Protein AF-A0A7C9U1X1-F1 (afdb_monomer)

Foldseek 3Di:
DDPDPVPDDDDPVNVVVVVDDDPPDDDDDADDDDDFDADPVPRHGADCDDPRHVVVVLVVCVVVVQADFDDDVNRGAKGDNDPRDIDGDDDCVVCVVPVDDPSRVVVCCCVPVQVVPPVSVCVVPPDDDDDDPDDD

Structure (mmCIF, N/CA/C/O backbone):
data_AF-A0A7C9U1X1-F1
#
_entry.id   AF-A0A7C9U1X1-F1
#
loop_
_atom_site.group_PDB
_atom_site.id
_atom_site.type_symbol
_atom_site.label_atom_id
_atom_site.label_alt_id
_atom_site.label_comp_id
_atom_site.label_asym_id
_atom_site.label_entity_id
_atom_site.label_seq_id
_atom_site.pdbx_PDB_ins_code
_atom_site.Cartn_x
_atom_site.Cartn_y
_atom_site.Cartn_z
_atom_site.occupancy
_atom_site.B_iso_or_equiv
_atom_site.auth_seq_id
_atom_site.auth_comp_id
_atom_site.auth_asym_id
_atom_site.auth_atom_id
_atom_site.pdbx_PDB_model_num
ATOM 1 N N . MET A 1 1 ? -29.905 -1.575 29.606 1.00 35.38 1 MET A N 1
ATOM 2 C CA . MET A 1 1 ? -30.354 -2.179 28.333 1.00 35.38 1 MET A CA 1
ATOM 3 C C . MET A 1 1 ? -30.622 -1.036 27.368 1.00 35.38 1 MET A C 1
ATOM 5 O O . MET A 1 1 ? -31.638 -0.373 27.508 1.00 35.38 1 MET A O 1
ATOM 9 N N . LEU A 1 2 ? -29.672 -0.718 26.488 1.00 40.09 2 LEU A N 1
ATOM 10 C CA . LEU A 1 2 ? -29.882 0.275 25.432 1.00 40.09 2 LEU A CA 1
ATOM 11 C C . LEU A 1 2 ? -30.538 -0.447 24.254 1.00 40.09 2 LEU A C 1
ATOM 13 O O . LEU A 1 2 ? -29.908 -1.279 23.607 1.00 40.09 2 LEU A O 1
ATOM 17 N N . SER A 1 3 ? -31.823 -0.173 24.039 1.00 44.28 3 SER A N 1
ATOM 18 C CA . SER A 1 3 ? -32.558 -0.589 22.846 1.00 44.28 3 SER A CA 1
ATOM 19 C C . SER A 1 3 ? -32.041 0.225 21.66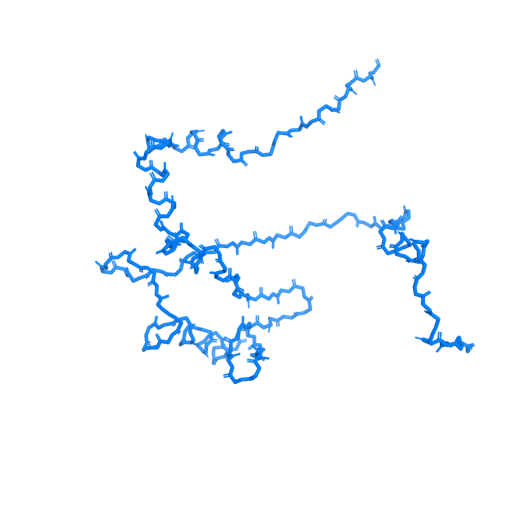3 1.00 44.28 3 SER A C 1
ATOM 21 O O . SER A 1 3 ? -32.349 1.408 21.550 1.00 44.28 3 SER A O 1
ATOM 23 N N . THR A 1 4 ? -31.227 -0.385 20.810 1.00 50.78 4 THR A N 1
ATOM 24 C CA . THR A 1 4 ? -30.775 0.209 19.548 1.00 50.78 4 THR A CA 1
ATOM 25 C C . THR A 1 4 ? -31.782 -0.149 18.462 1.00 50.78 4 THR A C 1
ATOM 27 O O . THR A 1 4 ? -31.682 -1.185 17.809 1.00 50.78 4 THR A O 1
ATOM 30 N N . ASP A 1 5 ? -32.790 0.704 18.289 1.00 53.75 5 ASP A N 1
ATOM 31 C CA . ASP A 1 5 ? -33.578 0.718 17.060 1.00 53.75 5 ASP A CA 1
ATOM 32 C C . ASP A 1 5 ? -32.699 1.305 15.943 1.00 53.75 5 ASP A C 1
ATOM 34 O O . ASP A 1 5 ? -32.545 2.516 15.811 1.00 53.75 5 ASP A O 1
ATOM 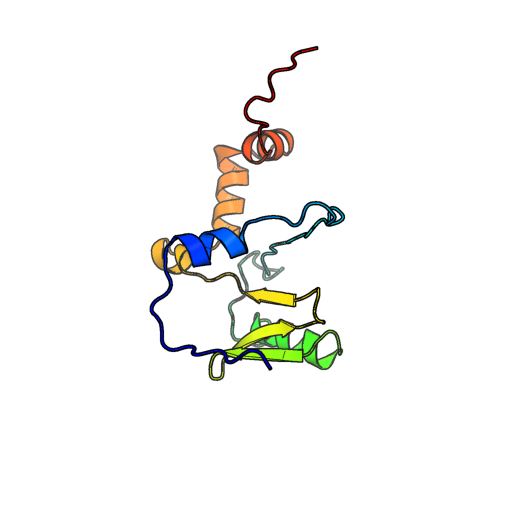38 N N . LEU A 1 6 ? -32.044 0.425 15.183 1.00 54.78 6 LEU A N 1
ATOM 39 C CA . LEU A 1 6 ? -31.149 0.754 14.065 1.00 54.78 6 LEU A CA 1
ATOM 40 C C . LEU A 1 6 ? -31.904 1.197 12.792 1.00 54.78 6 LEU A C 1
ATOM 42 O O . LEU A 1 6 ? -31.292 1.305 11.731 1.00 54.78 6 LEU A O 1
ATOM 46 N N . SER A 1 7 ? -33.222 1.425 12.865 1.00 61.06 7 SER A N 1
ATOM 47 C CA . SER A 1 7 ? -34.066 1.702 11.693 1.00 61.06 7 SER A CA 1
ATOM 48 C C . SER A 1 7 ? -34.334 3.187 11.414 1.00 61.06 7 SER A C 1
ATOM 50 O O . SER A 1 7 ? -34.867 3.521 10.353 1.00 61.06 7 SER A O 1
ATOM 52 N N . SER A 1 8 ? -33.950 4.106 12.307 1.00 73.25 8 SER A N 1
ATOM 53 C CA . SER A 1 8 ? -34.130 5.540 12.062 1.00 73.25 8 SER A CA 1
ATOM 54 C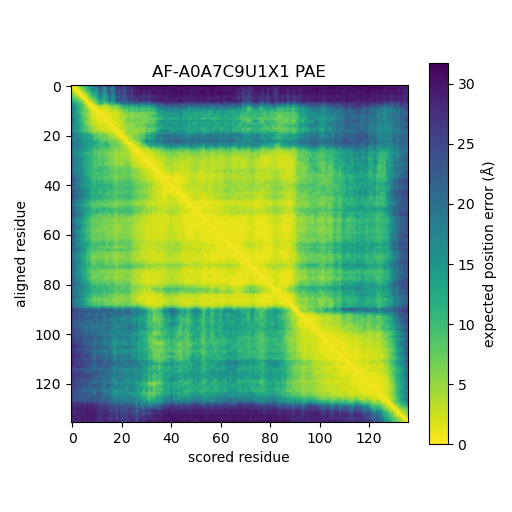 C . SER A 1 8 ? -33.049 6.090 11.130 1.00 73.25 8 SER A C 1
ATOM 56 O O . SER A 1 8 ? -31.857 5.910 11.375 1.00 73.25 8 SER A O 1
ATOM 58 N N . GLN A 1 9 ? -33.464 6.805 10.082 1.00 84.56 9 GLN A N 1
ATOM 59 C CA . GLN A 1 9 ? -32.561 7.500 9.165 1.00 84.56 9 GLN A CA 1
ATOM 60 C C . GLN A 1 9 ? -31.616 8.438 9.934 1.00 84.56 9 GLN A C 1
ATOM 62 O O . GLN A 1 9 ? -32.081 9.300 10.682 1.00 84.56 9 GLN A O 1
ATOM 67 N N . LEU A 1 10 ? -30.304 8.275 9.723 1.00 85.56 10 LEU A N 1
ATOM 68 C CA . LEU A 1 10 ? -29.271 9.122 10.324 1.00 85.56 10 LEU A CA 1
ATOM 69 C C . LEU A 1 10 ? -29.537 10.596 10.010 1.00 85.56 10 LEU A C 1
ATOM 71 O O . LEU A 1 10 ? -29.728 10.975 8.849 1.00 85.56 10 LEU A O 1
ATOM 75 N N . LYS A 1 11 ? -29.516 11.432 11.045 1.00 86.62 11 LYS A N 1
ATOM 76 C CA . LYS A 1 11 ? -29.577 12.885 10.917 1.00 86.62 11 LYS A CA 1
ATOM 77 C C . LYS A 1 11 ? -28.165 13.453 10.842 1.00 86.62 11 LYS A C 1
ATOM 79 O O . LYS A 1 11 ? -27.179 12.824 11.219 1.00 86.62 11 LYS A O 1
ATOM 84 N N . LYS A 1 12 ? -28.059 14.692 10.363 1.00 83.62 12 LYS A N 1
ATOM 85 C CA . LYS A 1 12 ? -26.784 15.419 10.285 1.00 83.62 12 LYS A CA 1
ATOM 86 C C . LYS A 1 12 ? -26.110 15.533 11.656 1.00 83.62 12 LYS A C 1
ATOM 88 O O . LYS A 1 12 ? -24.886 15.523 11.744 1.00 83.62 12 LYS A O 1
ATOM 93 N N . GLU A 1 13 ? -26.909 15.664 12.705 1.00 84.62 13 GLU A N 1
ATOM 94 C CA . GLU A 1 13 ? -26.466 15.772 14.091 1.00 84.62 13 GLU A CA 1
ATOM 95 C C . GLU A 1 13 ? -25.805 14.474 14.569 1.00 84.62 13 GLU A C 1
ATOM 97 O O . GLU A 1 13 ? -24.754 14.538 15.199 1.00 84.62 13 GLU A O 1
ATOM 102 N N . ASP A 1 14 ? -26.336 13.315 14.173 1.00 83.69 14 ASP A N 1
ATOM 103 C CA . ASP A 1 14 ? -25.772 12.006 14.525 1.00 83.69 14 ASP A CA 1
ATOM 104 C C . ASP A 1 14 ? -24.380 11.807 13.902 1.00 83.69 14 ASP A C 1
ATOM 106 O O . ASP A 1 14 ? -23.481 11.247 14.524 1.00 83.69 14 ASP A O 1
ATOM 110 N N . LEU A 1 15 ? -24.164 12.331 12.689 1.00 84.56 15 LEU A N 1
ATOM 111 C CA . LEU A 1 15 ? -22.859 12.284 12.021 1.00 84.56 15 LEU A CA 1
ATOM 112 C C . LEU A 1 15 ? -21.830 13.215 12.667 1.00 84.56 15 LEU A C 1
ATOM 114 O O . LEU A 1 15 ? -20.643 12.912 12.635 1.00 84.56 15 LEU A O 1
ATOM 118 N N . ARG A 1 16 ? -22.259 14.347 13.241 1.00 82.56 16 ARG A N 1
ATOM 119 C CA . ARG A 1 16 ? -21.344 15.286 13.911 1.00 82.56 16 ARG A CA 1
ATOM 120 C C . ARG A 1 16 ? -20.732 14.685 15.167 1.00 82.56 16 ARG A C 1
ATOM 122 O O . ARG A 1 16 ? -19.537 14.859 15.376 1.00 82.56 16 ARG A O 1
ATOM 129 N N . LEU A 1 17 ? -21.518 13.925 15.928 1.00 80.25 17 LEU A N 1
ATOM 130 C CA . LEU A 1 17 ? -21.055 13.269 17.152 1.00 80.25 17 LEU A CA 1
ATOM 131 C C . LEU A 1 17 ? -19.874 12.312 16.908 1.00 80.25 17 LEU A C 1
ATOM 133 O O . LEU A 1 17 ? -19.062 12.121 17.802 1.00 80.25 17 LEU A O 1
ATOM 137 N N . MET A 1 18 ? -19.726 11.762 15.696 1.00 78.12 18 MET A N 1
ATOM 138 C CA . MET A 1 18 ? -18.589 10.903 15.323 1.00 78.12 18 MET A CA 1
ATOM 139 C C . MET A 1 18 ? -17.250 11.652 15.238 1.00 78.12 18 MET A C 1
ATOM 141 O O . MET A 1 18 ? -16.196 11.022 15.275 1.00 78.12 18 MET A O 1
ATOM 145 N N . PHE A 1 19 ? -17.283 12.977 15.082 1.00 82.00 19 PHE A N 1
ATOM 146 C CA . PHE A 1 19 ? -16.094 13.825 14.963 1.00 82.00 19 PHE A CA 1
ATOM 147 C C . PHE A 1 19 ? -15.838 14.667 16.216 1.00 82.00 19 PHE A C 1
ATOM 149 O O . PHE A 1 19 ? -14.797 15.323 16.303 1.00 82.00 19 PHE A O 1
ATOM 156 N N . ASP A 1 20 ? -16.764 14.661 17.179 1.00 79.50 20 ASP A N 1
ATOM 157 C CA . ASP A 1 20 ? -16.572 15.344 18.451 1.00 79.50 20 ASP A CA 1
ATOM 158 C C . ASP A 1 20 ? -15.524 14.590 19.269 1.00 79.50 20 ASP A C 1
ATOM 160 O O . ASP A 1 20 ? -15.678 13.428 19.647 1.00 79.50 20 ASP A O 1
ATOM 164 N N . ARG A 1 21 ? -14.409 15.268 19.532 1.00 68.62 21 ARG A N 1
ATOM 165 C CA . ARG A 1 21 ? -13.324 14.720 20.336 1.00 68.62 21 ARG A CA 1
ATOM 166 C C . ARG A 1 21 ? -13.697 14.820 21.811 1.00 68.62 21 ARG A C 1
ATOM 168 O O . ARG A 1 21 ? -13.917 15.918 22.320 1.00 68.62 21 ARG A O 1
ATOM 175 N N . GLU A 1 22 ? -13.699 13.696 22.523 1.00 77.38 22 GLU A N 1
ATOM 176 C CA . GLU A 1 22 ? -13.838 13.724 23.979 1.00 77.38 22 GLU A CA 1
ATOM 177 C C . GLU A 1 22 ? -12.688 14.522 24.609 1.00 77.38 22 GLU A C 1
ATOM 179 O O . GLU A 1 22 ? -11.508 14.308 24.301 1.00 77.38 22 GLU A O 1
ATOM 184 N N . SER A 1 23 ? -13.030 15.425 25.528 1.00 72.81 23 SER A N 1
ATOM 185 C CA . SER A 1 23 ? -12.124 16.424 26.109 1.00 72.81 23 SER A CA 1
ATOM 186 C C . SER A 1 23 ? -10.948 15.850 26.917 1.00 72.81 23 SER A C 1
ATOM 188 O O . SER A 1 23 ? -10.047 16.600 27.274 1.00 72.81 23 SER A O 1
ATOM 190 N N . ASN A 1 24 ? -10.925 14.537 27.180 1.00 77.94 24 ASN A N 1
ATOM 191 C CA . ASN A 1 24 ? -9.879 13.843 27.946 1.00 77.94 24 ASN A CA 1
ATOM 192 C C . ASN A 1 24 ? -9.090 12.800 27.128 1.00 77.94 24 ASN A C 1
ATOM 194 O O . ASN A 1 24 ? -8.392 11.959 27.699 1.00 77.94 24 ASN A O 1
ATOM 198 N N . THR A 1 25 ? -9.173 12.839 25.797 1.00 78.56 25 THR A N 1
ATOM 199 C CA . THR A 1 25 ? -8.418 11.923 24.926 1.00 78.56 25 THR A CA 1
ATOM 200 C C . THR A 1 25 ? -6.963 12.362 24.769 1.00 78.56 25 THR A C 1
ATOM 202 O O . THR A 1 25 ? -6.672 13.489 24.353 1.00 78.56 25 THR A O 1
ATOM 205 N N . LYS A 1 26 ? -6.026 11.453 25.073 1.00 84.50 26 LYS A N 1
ATOM 206 C CA . LYS A 1 26 ? -4.598 11.664 24.798 1.00 84.50 26 LYS A CA 1
ATOM 207 C C . LYS A 1 26 ? -4.377 11.785 23.293 1.00 84.50 26 LYS A C 1
ATOM 209 O O . LYS A 1 26 ? -5.001 11.070 22.516 1.00 84.50 26 LYS A O 1
ATOM 214 N N . GLU A 1 27 ? -3.486 12.684 22.892 1.00 85.94 27 GLU A N 1
ATOM 215 C CA . GLU A 1 27 ? -3.071 12.778 21.493 1.00 85.94 27 GLU A CA 1
ATOM 216 C C . GLU A 1 27 ? -2.332 11.508 21.069 1.00 85.94 27 GLU A C 1
ATOM 218 O O . GLU A 1 27 ? -1.487 10.992 21.802 1.00 85.94 27 GLU A O 1
ATOM 223 N N . GLN A 1 28 ? -2.663 11.020 19.878 1.00 85.06 28 GLN A N 1
ATOM 224 C CA . GLN A 1 28 ? -2.016 9.887 19.230 1.00 85.06 28 GLN A CA 1
ATOM 225 C C . GLN A 1 28 ? -1.542 10.316 17.840 1.00 85.06 28 GLN A C 1
ATOM 227 O O . GLN A 1 28 ? -2.096 11.241 17.244 1.00 85.06 28 GLN A O 1
ATOM 232 N N . LEU A 1 29 ? -0.512 9.639 17.334 1.00 86.31 29 LEU A N 1
ATOM 233 C CA . LEU A 1 29 ? 0.026 9.849 15.995 1.00 86.31 29 LEU A CA 1
ATOM 234 C C . LEU A 1 29 ? -0.162 8.568 15.180 1.00 86.31 29 LEU A C 1
ATOM 236 O O . LEU A 1 29 ? 0.470 7.559 15.479 1.00 86.31 29 LEU A O 1
ATOM 240 N N . GLY A 1 30 ? -1.006 8.627 14.152 1.00 88.38 30 GLY A N 1
ATOM 241 C CA . GLY A 1 30 ? -1.064 7.604 13.107 1.00 88.38 30 GLY A CA 1
ATOM 242 C C . GLY A 1 30 ? -0.033 7.899 12.018 1.00 88.38 30 GLY A C 1
ATOM 243 O O . GLY A 1 30 ? 0.183 9.064 11.676 1.00 88.38 30 GLY A O 1
ATOM 244 N N . ILE A 1 31 ? 0.614 6.859 11.491 1.00 90.81 31 ILE A N 1
ATOM 245 C CA . ILE A 1 31 ? 1.580 6.968 10.392 1.00 90.81 31 ILE A CA 1
ATOM 246 C C . ILE A 1 31 ? 1.126 6.053 9.261 1.00 90.81 31 ILE A C 1
ATOM 248 O O . ILE A 1 31 ? 0.905 4.864 9.473 1.00 90.81 31 ILE A O 1
ATOM 252 N N . GLU A 1 32 ? 1.063 6.611 8.058 1.00 88.88 32 GLU A N 1
ATOM 253 C CA . GLU A 1 32 ? 0.808 5.875 6.824 1.00 88.88 32 GLU A CA 1
ATOM 254 C C . GLU A 1 32 ? 2.016 6.028 5.897 1.00 88.88 32 GLU A C 1
ATOM 256 O O . GLU A 1 32 ? 2.609 7.106 5.793 1.00 88.88 32 GLU A O 1
ATOM 261 N N . ILE A 1 33 ? 2.422 4.923 5.267 1.00 88.06 33 ILE A N 1
ATOM 262 C CA . ILE A 1 33 ? 3.549 4.879 4.335 1.00 88.06 33 ILE A CA 1
ATOM 263 C C . ILE A 1 33 ? 3.089 4.168 3.072 1.00 88.06 33 ILE A C 1
ATOM 265 O O . ILE A 1 33 ? 2.677 3.010 3.114 1.00 88.06 33 ILE A O 1
ATOM 269 N N . GLU A 1 34 ? 3.238 4.850 1.944 1.00 86.06 34 GLU A N 1
ATOM 270 C CA . GLU A 1 34 ? 2.994 4.289 0.622 1.00 86.06 34 GLU A CA 1
ATOM 271 C C . GLU A 1 34 ? 4.318 3.936 -0.051 1.00 86.06 34 GLU A C 1
ATOM 273 O O . GLU A 1 34 ? 5.291 4.696 -0.014 1.00 86.06 34 GLU A O 1
ATOM 278 N N . MET A 1 35 ? 4.369 2.758 -0.672 1.00 83.88 35 MET A N 1
ATOM 279 C CA . MET A 1 35 ? 5.566 2.261 -1.344 1.00 83.88 35 MET A CA 1
ATOM 280 C C . MET A 1 35 ? 5.212 1.657 -2.698 1.00 83.88 35 MET A C 1
ATOM 282 O O . MET A 1 35 ? 4.345 0.792 -2.805 1.00 83.88 35 MET A O 1
ATOM 286 N N . ALA A 1 36 ? 5.946 2.059 -3.735 1.00 82.75 36 ALA A N 1
ATOM 287 C CA . ALA A 1 36 ? 5.908 1.379 -5.022 1.00 82.75 36 ALA A CA 1
ATOM 288 C C . ALA A 1 36 ? 6.791 0.122 -4.988 1.00 82.75 36 ALA A C 1
ATOM 290 O O . ALA A 1 36 ? 7.958 0.180 -4.599 1.00 82.75 36 ALA A O 1
ATOM 291 N N . VAL A 1 37 ? 6.255 -1.006 -5.457 1.00 84.50 37 VAL A N 1
ATOM 292 C CA . VAL A 1 37 ? 7.028 -2.238 -5.670 1.00 84.50 37 VAL A CA 1
ATOM 293 C C . VAL A 1 37 ? 7.463 -2.291 -7.129 1.00 84.50 37 VAL A C 1
ATOM 295 O O . VAL A 1 37 ? 6.623 -2.319 -8.032 1.00 84.50 37 VAL A O 1
ATOM 298 N N . LEU A 1 38 ? 8.775 -2.291 -7.358 1.00 85.31 38 LEU A N 1
ATOM 299 C CA . LEU A 1 38 ? 9.375 -2.249 -8.690 1.00 85.31 38 LEU A CA 1
ATOM 300 C C . LEU A 1 38 ? 10.159 -3.530 -8.986 1.00 85.31 38 LEU A C 1
ATOM 302 O O . LEU A 1 38 ? 10.778 -4.120 -8.097 1.00 85.31 38 LEU A O 1
ATOM 306 N N . ASP A 1 39 ? 10.183 -3.918 -10.254 1.00 83.25 39 ASP A N 1
ATOM 307 C CA . ASP A 1 39 ? 11.145 -4.867 -10.781 1.00 83.25 39 ASP A CA 1
ATOM 308 C C . ASP A 1 39 ? 12.535 -4.197 -10.787 1.00 83.25 39 ASP A C 1
ATOM 310 O O . ASP A 1 39 ? 12.706 -3.138 -11.397 1.00 83.25 39 ASP A O 1
ATOM 314 N N . PRO A 1 40 ? 13.540 -4.770 -10.103 1.00 83.12 40 PRO A N 1
ATOM 315 C CA . PRO A 1 40 ? 14.838 -4.121 -9.934 1.00 83.12 40 PRO A CA 1
ATOM 316 C C . PRO A 1 40 ? 15.690 -4.103 -11.208 1.00 83.12 40 PRO A C 1
ATOM 318 O O . PRO A 1 40 ? 16.627 -3.315 -11.289 1.00 83.12 40 PRO A O 1
ATOM 321 N N . GLU A 1 41 ? 15.402 -4.962 -12.188 1.00 86.50 41 GLU A N 1
ATOM 322 C CA . GLU A 1 41 ? 16.154 -5.022 -13.446 1.00 86.50 41 GLU A CA 1
ATOM 323 C C . GLU A 1 41 ? 15.644 -3.971 -14.436 1.00 86.50 41 GLU A C 1
ATOM 325 O O . GLU A 1 41 ? 16.423 -3.358 -15.163 1.00 86.50 41 GLU A O 1
ATOM 330 N N . THR A 1 42 ? 14.331 -3.745 -14.454 1.00 83.69 42 THR A N 1
ATOM 331 C CA . THR A 1 42 ? 13.667 -2.869 -15.430 1.00 83.69 42 THR A CA 1
ATOM 332 C C . THR A 1 42 ? 13.229 -1.523 -14.858 1.00 83.69 42 THR A C 1
ATOM 334 O O . THR A 1 42 ? 12.933 -0.605 -15.624 1.00 83.69 42 THR A O 1
ATOM 337 N N . GLY A 1 43 ? 13.143 -1.399 -13.532 1.00 81.56 43 GLY A N 1
ATOM 338 C CA . GLY A 1 43 ? 12.600 -0.232 -12.836 1.00 81.56 43 GLY A CA 1
ATOM 339 C C . GLY A 1 43 ? 11.085 -0.054 -12.987 1.00 81.56 43 GLY A C 1
ATOM 340 O O . GLY A 1 43 ? 10.550 0.968 -12.562 1.00 81.56 43 GLY A O 1
ATOM 341 N N . LYS A 1 44 ? 10.382 -1.013 -13.603 1.00 81.31 44 LYS A N 1
ATOM 342 C CA . LYS A 1 44 ? 8.932 -0.943 -13.832 1.00 81.31 44 LYS A CA 1
ATOM 343 C C . LYS A 1 44 ? 8.158 -1.437 -12.620 1.00 81.31 44 LYS A C 1
ATOM 345 O O . LYS A 1 44 ? 8.642 -2.281 -11.877 1.00 81.31 44 LYS A O 1
ATOM 350 N N . SER A 1 45 ? 6.934 -0.952 -12.437 1.00 82.56 45 SER A N 1
ATOM 351 C CA . SER A 1 45 ? 6.049 -1.441 -11.375 1.00 82.56 45 SER A CA 1
ATOM 352 C C . SER A 1 45 ? 5.719 -2.924 -11.550 1.00 82.56 45 SER A C 1
ATOM 354 O O . SER A 1 45 ? 5.432 -3.372 -12.663 1.00 82.56 45 SER A O 1
ATOM 356 N N . ASN A 1 46 ? 5.711 -3.673 -10.447 1.00 86.06 46 ASN A N 1
ATOM 357 C CA . ASN A 1 46 ? 5.278 -5.064 -10.477 1.00 86.06 46 ASN A CA 1
ATOM 358 C C . ASN A 1 46 ? 3.755 -5.147 -10.664 1.00 86.06 46 ASN A C 1
ATOM 360 O O . ASN A 1 46 ? 3.013 -4.452 -9.965 1.00 86.06 46 ASN A O 1
ATOM 364 N N . PRO A 1 47 ? 3.266 -6.010 -11.572 1.00 87.19 47 PRO A N 1
ATOM 365 C CA . PRO A 1 47 ? 1.841 -6.285 -11.687 1.00 87.19 47 PRO A CA 1
ATOM 366 C C . PRO A 1 47 ? 1.318 -6.998 -10.434 1.00 87.19 47 PRO A C 1
ATOM 368 O O . PRO A 1 47 ? 2.083 -7.539 -9.632 1.00 87.19 47 PRO A O 1
ATOM 371 N N . TYR A 1 48 ? -0.008 -7.039 -10.282 1.00 89.88 48 TYR A N 1
ATOM 372 C CA . TYR A 1 48 ? -0.618 -7.777 -9.177 1.00 89.88 48 TYR A CA 1
ATOM 373 C C . TYR A 1 48 ? -0.306 -9.281 -9.250 1.00 89.88 48 TYR A C 1
ATOM 375 O O . TYR A 1 48 ? 0.142 -9.869 -8.268 1.00 89.88 48 TYR A O 1
ATOM 383 N N . GLU A 1 49 ? -0.492 -9.886 -10.423 1.00 91.69 49 GLU A N 1
ATOM 384 C CA . GLU A 1 49 ? -0.255 -11.314 -10.655 1.00 91.69 49 GLU A CA 1
ATOM 385 C C . GLU A 1 49 ? 1.198 -11.636 -11.040 1.00 91.69 49 GLU A C 1
ATOM 387 O O . GLU A 1 49 ? 1.974 -10.772 -11.445 1.00 91.69 49 GLU A O 1
ATOM 392 N N . GLY A 1 50 ? 1.543 -12.925 -10.985 1.00 90.62 50 GLY A N 1
ATOM 393 C CA . GLY A 1 50 ? 2.817 -13.467 -11.463 1.00 90.62 50 GLY A CA 1
ATOM 394 C C . GLY A 1 50 ? 3.794 -13.834 -10.345 1.00 90.62 50 GLY A C 1
ATOM 395 O O . GLY A 1 50 ? 3.622 -13.469 -9.186 1.00 90.62 50 GLY A O 1
ATOM 396 N N . LYS A 1 51 ? 4.862 -14.563 -10.701 1.00 90.94 51 LYS A N 1
ATOM 397 C CA . LYS A 1 51 ? 5.816 -15.155 -9.738 1.00 90.94 51 LYS A CA 1
ATOM 398 C C . LYS A 1 51 ? 6.469 -14.131 -8.796 1.00 90.94 51 LYS A C 1
ATOM 400 O O . LYS A 1 51 ? 6.855 -14.485 -7.689 1.00 90.94 51 LYS A O 1
ATOM 405 N N . ARG A 1 52 ? 6.623 -12.885 -9.253 1.00 88.56 52 ARG A N 1
ATOM 406 C CA . ARG A 1 52 ? 7.180 -11.754 -8.487 1.00 88.56 52 ARG A CA 1
ATOM 407 C C . ARG A 1 52 ? 6.160 -10.617 -8.307 1.00 88.56 52 ARG A C 1
ATOM 409 O O . ARG A 1 52 ? 6.554 -9.499 -7.996 1.00 88.56 52 ARG A O 1
ATOM 416 N N . GLY A 1 53 ? 4.876 -10.883 -8.559 1.00 91.19 53 GLY A N 1
ATOM 417 C CA . GLY A 1 53 ? 3.808 -9.889 -8.476 1.00 91.19 53 GLY A CA 1
ATOM 418 C C . GLY A 1 53 ? 3.433 -9.524 -7.039 1.00 91.19 53 GLY A C 1
ATOM 419 O O . GLY A 1 53 ? 3.905 -10.136 -6.078 1.00 91.19 53 GLY A O 1
ATOM 420 N N . ILE A 1 54 ? 2.550 -8.536 -6.892 1.00 93.50 54 ILE A N 1
ATOM 421 C CA . ILE A 1 54 ? 2.073 -8.066 -5.581 1.00 93.50 54 ILE A CA 1
ATOM 422 C C . ILE A 1 54 ? 1.380 -9.182 -4.794 1.00 93.50 54 ILE A C 1
ATOM 424 O O . ILE A 1 54 ? 1.628 -9.313 -3.600 1.00 93.50 54 ILE A O 1
ATOM 428 N N . ARG A 1 55 ? 0.575 -10.036 -5.441 1.00 95.12 55 ARG A N 1
ATOM 429 C CA . ARG A 1 55 ? -0.054 -11.190 -4.779 1.00 95.12 55 ARG A 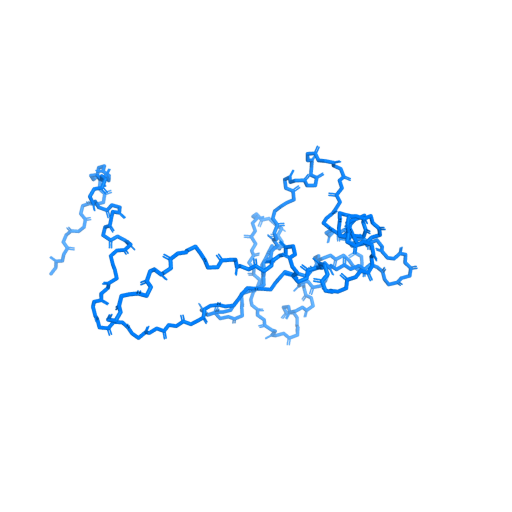CA 1
ATOM 430 C C . ARG A 1 55 ? 0.989 -12.095 -4.126 1.00 95.12 55 ARG A C 1
ATOM 432 O O . ARG A 1 55 ? 0.844 -12.421 -2.955 1.00 95.12 55 ARG A O 1
ATOM 439 N N . ALA A 1 56 ? 2.052 -12.444 -4.853 1.00 95.50 56 ALA A N 1
ATOM 440 C CA . ALA A 1 56 ? 3.116 -13.305 -4.338 1.00 95.50 56 ALA A CA 1
ATOM 441 C C . ALA A 1 56 ? 3.847 -12.671 -3.140 1.00 95.50 56 ALA A C 1
ATOM 443 O O . ALA A 1 56 ? 4.228 -13.377 -2.208 1.00 95.50 56 ALA A O 1
ATOM 444 N N . LEU A 1 57 ? 4.014 -11.342 -3.143 1.00 95.00 57 LEU A N 1
ATOM 445 C CA . LEU A 1 57 ? 4.549 -10.606 -1.996 1.00 95.00 57 LEU A CA 1
ATOM 446 C C . LEU A 1 57 ? 3.607 -10.695 -0.786 1.00 95.00 57 LEU A C 1
ATOM 448 O O . LEU A 1 57 ? 4.055 -11.069 0.292 1.00 95.00 57 LEU A O 1
ATOM 452 N N . LEU A 1 58 ? 2.315 -10.397 -0.952 1.00 96.75 58 LEU A N 1
ATOM 453 C CA . LEU A 1 58 ? 1.340 -10.465 0.146 1.00 96.75 58 LEU A CA 1
ATOM 454 C C . LEU A 1 58 ? 1.220 -11.889 0.713 1.00 96.75 58 LEU A C 1
ATOM 456 O O . LEU A 1 58 ? 1.171 -12.069 1.927 1.00 96.75 58 LEU A O 1
ATOM 460 N N . GLU A 1 59 ? 1.231 -12.907 -0.149 1.00 97.69 59 GLU A N 1
ATOM 461 C CA . GLU A 1 59 ? 1.243 -14.316 0.259 1.00 97.69 59 GLU A CA 1
ATOM 462 C C . GLU A 1 59 ? 2.499 -14.681 1.060 1.00 97.69 59 GLU A C 1
ATOM 464 O O . GLU A 1 59 ? 2.405 -15.445 2.019 1.00 97.69 59 GLU A O 1
ATOM 469 N N . GLU A 1 60 ? 3.667 -14.130 0.713 1.00 97.50 60 GLU A N 1
ATOM 470 C CA . GLU A 1 60 ? 4.895 -14.327 1.492 1.00 97.50 60 GLU A CA 1
ATOM 471 C C . GLU A 1 60 ? 4.820 -13.660 2.869 1.00 97.50 60 GLU A C 1
ATOM 473 O O . GLU A 1 60 ? 5.233 -14.260 3.860 1.00 97.50 60 GLU A O 1
ATOM 478 N N . LEU A 1 61 ? 4.251 -12.456 2.971 1.00 97.00 61 LEU A N 1
ATOM 479 C CA . LEU A 1 61 ? 4.035 -11.806 4.269 1.00 97.00 61 LEU A CA 1
ATOM 480 C C . LEU A 1 61 ? 3.137 -12.668 5.172 1.00 97.00 61 LEU A C 1
ATOM 482 O O . LEU A 1 61 ? 3.428 -12.875 6.347 1.00 97.00 61 LEU A O 1
ATOM 486 N N . VAL A 1 62 ? 2.080 -13.248 4.608 1.00 98.12 62 VAL A N 1
ATOM 487 C CA . VAL A 1 62 ? 1.199 -14.163 5.346 1.00 98.12 62 VAL A CA 1
ATOM 488 C C . VAL A 1 62 ? 1.938 -15.446 5.731 1.00 98.12 62 VAL A C 1
ATOM 490 O O . VAL A 1 62 ? 1.890 -15.866 6.885 1.00 98.12 62 VAL A O 1
ATOM 493 N N . ARG A 1 63 ? 2.669 -16.059 4.792 1.00 98.19 63 ARG A N 1
ATOM 494 C CA . ARG A 1 63 ? 3.434 -17.296 5.020 1.00 98.19 63 ARG A CA 1
ATOM 495 C C . ARG A 1 63 ? 4.526 -17.129 6.076 1.00 98.19 63 ARG A C 1
ATOM 497 O O . 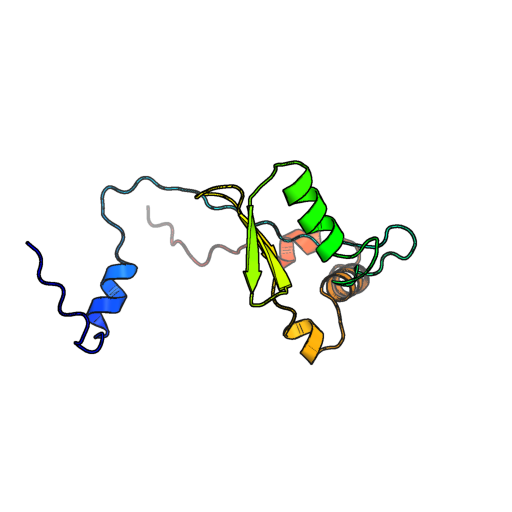ARG A 1 63 ? 4.764 -18.058 6.843 1.00 98.19 63 ARG A O 1
ATOM 504 N N . SER A 1 64 ? 5.169 -15.966 6.125 1.00 98.12 64 SER A N 1
ATOM 505 C CA . SER A 1 64 ? 6.186 -15.628 7.128 1.00 98.12 64 SER A CA 1
ATOM 506 C C . SER A 1 64 ? 5.601 -15.281 8.503 1.00 98.12 64 SER A C 1
ATOM 508 O O . SER A 1 64 ? 6.357 -15.113 9.457 1.00 98.12 64 SER A O 1
ATOM 510 N N . GLY A 1 65 ? 4.270 -15.221 8.634 1.00 97.12 65 GLY A N 1
ATOM 511 C CA . GLY A 1 65 ? 3.586 -14.951 9.897 1.00 97.12 65 GLY A CA 1
ATOM 512 C C . GLY A 1 65 ? 3.476 -13.468 10.251 1.00 97.12 65 GLY A C 1
ATOM 513 O O . GLY A 1 65 ? 3.175 -13.159 11.400 1.00 97.12 65 GLY A O 1
ATOM 514 N N . ILE A 1 66 ? 3.697 -12.554 9.297 1.00 97.38 66 ILE A N 1
ATOM 515 C CA . ILE A 1 66 ? 3.591 -11.102 9.531 1.00 97.38 66 ILE A CA 1
ATOM 516 C C . ILE A 1 66 ? 2.146 -10.684 9.814 1.00 97.38 66 ILE A C 1
ATOM 518 O O . ILE A 1 66 ? 1.916 -9.754 10.577 1.00 97.38 66 ILE A O 1
ATOM 522 N N . GLY A 1 67 ? 1.165 -11.361 9.220 1.00 96.75 67 GLY A N 1
ATOM 523 C CA . GLY A 1 67 ? -0.232 -11.029 9.448 1.00 96.75 67 GLY A CA 1
ATOM 524 C C . GLY A 1 67 ? -1.200 -12.000 8.792 1.00 96.75 67 GLY A C 1
ATOM 525 O O . GLY A 1 67 ? -0.817 -13.008 8.195 1.00 96.75 67 GLY A O 1
ATOM 526 N N . LYS A 1 68 ? -2.485 -11.685 8.920 1.00 98.19 68 LYS A N 1
ATOM 527 C CA . LYS A 1 68 ? -3.596 -12.469 8.390 1.00 98.19 68 LYS A CA 1
ATOM 528 C C . LYS A 1 68 ? -4.063 -11.895 7.052 1.00 98.19 68 LYS A C 1
ATOM 530 O O . LYS A 1 68 ? -4.141 -10.676 6.901 1.00 98.19 68 LYS A O 1
ATOM 535 N N . PRO A 1 69 ? -4.401 -12.751 6.079 1.00 98.06 69 PRO A N 1
ATOM 536 C CA . PRO A 1 69 ? -4.848 -12.290 4.779 1.00 98.06 69 PRO A CA 1
ATOM 537 C C . PRO A 1 69 ? -6.269 -11.726 4.850 1.00 98.06 69 PRO A C 1
ATOM 539 O O . PRO A 1 69 ? -7.149 -12.314 5.480 1.00 98.06 69 PRO A O 1
ATOM 542 N N . ILE A 1 70 ? -6.505 -10.633 4.129 1.00 97.44 70 ILE A N 1
ATOM 543 C CA . ILE A 1 70 ? -7.829 -10.053 3.914 1.00 97.44 70 ILE A CA 1
ATOM 544 C C . ILE A 1 70 ? -8.141 -10.071 2.417 1.00 97.44 70 ILE A C 1
ATOM 546 O O . ILE A 1 70 ? -7.404 -9.529 1.584 1.00 97.44 70 ILE A O 1
ATOM 550 N N . TYR A 1 71 ? -9.264 -10.702 2.078 1.00 95.44 71 TYR A N 1
ATOM 551 C CA . TYR A 1 71 ? -9.698 -10.897 0.700 1.00 95.44 71 TYR A CA 1
ATOM 552 C C . TYR A 1 71 ? -10.900 -10.018 0.356 1.00 95.44 71 TYR A C 1
ATOM 554 O O . TYR A 1 71 ? -11.833 -9.864 1.145 1.00 95.44 71 TYR A O 1
ATOM 562 N N . LYS A 1 72 ? -10.918 -9.495 -0.873 1.00 90.88 72 LYS A N 1
ATOM 563 C CA . LYS A 1 72 ? -12.125 -8.969 -1.522 1.00 90.88 72 LYS A CA 1
ATOM 564 C C . LYS A 1 72 ? -12.504 -9.930 -2.641 1.00 90.88 72 LYS A C 1
ATOM 566 O O . LYS A 1 72 ? -11.817 -9.992 -3.660 1.00 90.88 72 LYS A O 1
ATOM 571 N N . LYS A 1 73 ? -13.599 -10.673 -2.446 1.00 91.56 73 LYS A N 1
ATOM 572 C CA . LYS A 1 73 ? -13.907 -11.882 -3.233 1.00 91.56 73 LYS A CA 1
ATOM 573 C C . LYS A 1 73 ? -12.730 -12.861 -3.113 1.00 91.56 73 LYS A C 1
ATOM 575 O O . LYS A 1 73 ? -12.384 -13.218 -1.995 1.00 91.56 73 LYS A O 1
ATOM 580 N N . ASP A 1 74 ? -12.067 -13.183 -4.219 1.00 92.50 74 ASP A N 1
ATOM 581 C CA . ASP A 1 74 ? -10.943 -14.128 -4.262 1.00 92.50 74 ASP A CA 1
ATOM 582 C C . ASP A 1 74 ? -9.573 -13.432 -4.381 1.00 92.50 74 ASP A C 1
ATOM 584 O O . ASP A 1 74 ? -8.540 -14.070 -4.597 1.00 92.50 74 ASP A O 1
ATOM 588 N N . ILE A 1 75 ? -9.544 -12.100 -4.270 1.00 92.56 75 ILE A N 1
ATOM 589 C CA . ILE A 1 75 ? -8.339 -11.284 -4.449 1.00 92.56 75 ILE A CA 1
ATOM 590 C C . ILE A 1 75 ? -7.791 -10.905 -3.072 1.00 92.56 75 ILE A C 1
ATOM 592 O O . ILE A 1 75 ? -8.498 -10.282 -2.280 1.00 92.56 75 ILE A O 1
ATOM 596 N N . LEU A 1 76 ? -6.536 -11.271 -2.795 1.00 95.88 76 LEU A N 1
ATOM 597 C CA . LEU A 1 76 ? -5.813 -10.868 -1.586 1.00 95.88 76 LEU A CA 1
ATOM 598 C C . LEU A 1 76 ? -5.424 -9.394 -1.715 1.00 95.88 76 LEU A C 1
ATOM 600 O O . LEU A 1 76 ? -4.619 -9.051 -2.581 1.00 95.88 76 LEU A O 1
ATOM 604 N N . VAL A 1 77 ? -6.013 -8.527 -0.898 1.00 93.81 77 VAL A N 1
ATOM 605 C CA . VAL A 1 77 ? -5.858 -7.064 -1.024 1.00 93.81 77 VAL A CA 1
ATOM 606 C C . VAL A 1 77 ? -5.236 -6.409 0.200 1.00 93.81 77 VAL A C 1
ATOM 608 O O . VAL A 1 77 ? -4.898 -5.230 0.154 1.00 93.81 77 VAL A O 1
ATOM 611 N N . GLU A 1 78 ? -5.116 -7.149 1.295 1.00 95.62 78 GLU A N 1
ATOM 612 C CA . GLU A 1 78 ? -4.575 -6.629 2.539 1.00 95.62 78 GLU A CA 1
ATOM 613 C C . GLU A 1 78 ? -3.962 -7.757 3.376 1.00 95.62 78 GLU A C 1
ATOM 615 O O . GLU A 1 78 ? -4.384 -8.914 3.306 1.00 95.62 78 GLU A O 1
ATOM 620 N N . VAL A 1 79 ? -2.954 -7.395 4.166 1.00 97.75 79 VAL A N 1
ATOM 621 C CA . VAL A 1 79 ? -2.416 -8.204 5.258 1.00 97.75 79 VAL A CA 1
ATOM 622 C C . VAL A 1 79 ? -2.650 -7.426 6.546 1.00 97.75 79 VAL A C 1
ATOM 624 O O . VAL A 1 79 ? -2.039 -6.380 6.766 1.00 97.75 79 VAL A O 1
ATOM 627 N N . ASN A 1 80 ? -3.559 -7.920 7.380 1.00 97.31 80 ASN A N 1
ATOM 628 C CA . ASN A 1 80 ? -3.832 -7.353 8.694 1.00 97.31 80 ASN A CA 1
ATOM 629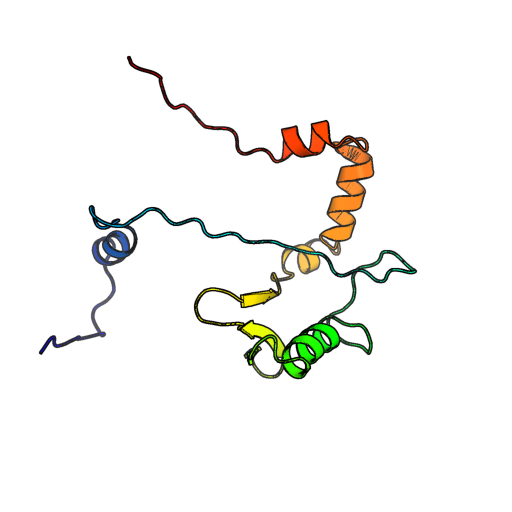 C C . ASN A 1 80 ? -2.794 -7.893 9.687 1.00 97.31 80 ASN A C 1
ATOM 631 O O . ASN A 1 80 ? -2.709 -9.107 9.878 1.00 97.31 80 ASN A O 1
ATOM 635 N N . ILE A 1 81 ? -1.976 -7.015 10.266 1.00 96.44 81 ILE A N 1
ATOM 636 C CA . ILE A 1 81 ? -0.942 -7.402 11.236 1.00 96.44 81 ILE A CA 1
ATOM 637 C C . ILE A 1 81 ? -1.610 -7.559 12.607 1.00 96.44 81 ILE A C 1
ATOM 639 O O . ILE A 1 81 ? -1.525 -8.626 13.217 1.00 96.44 81 ILE A O 1
ATOM 643 N N . ASP A 1 82 ? -2.342 -6.527 13.029 1.00 92.81 82 ASP A N 1
ATOM 644 C CA . ASP A 1 82 ? -3.164 -6.483 14.239 1.00 92.81 82 ASP A CA 1
ATOM 645 C C . ASP A 1 82 ? -4.226 -5.359 14.144 1.00 92.81 82 ASP A C 1
ATOM 647 O O . ASP A 1 82 ? -4.588 -4.916 13.048 1.00 92.81 82 ASP A O 1
ATOM 651 N N . ASP A 1 83 ? -4.762 -4.926 15.289 1.00 86.69 83 ASP A N 1
ATOM 652 C CA . ASP A 1 83 ? -5.777 -3.871 15.375 1.00 86.69 83 ASP A CA 1
ATOM 653 C C . ASP A 1 83 ? -5.225 -2.465 15.057 1.00 86.69 83 ASP A C 1
ATOM 655 O O . ASP A 1 83 ? -6.002 -1.562 14.747 1.00 86.69 83 ASP A O 1
ATOM 659 N N . GLU A 1 84 ? -3.904 -2.263 15.108 1.00 89.94 84 GLU A N 1
ATOM 660 C CA . GLU A 1 84 ? -3.254 -0.960 14.914 1.00 89.94 84 GLU A CA 1
ATOM 661 C C . GLU A 1 84 ? -2.507 -0.860 13.576 1.00 89.94 84 GLU A C 1
ATOM 663 O O . GLU A 1 84 ? -2.289 0.246 13.074 1.00 89.94 84 GLU A O 1
ATOM 668 N N . ALA A 1 85 ? -2.138 -1.992 12.966 1.00 94.12 85 ALA A N 1
ATOM 669 C CA . ALA A 1 85 ? -1.342 -2.030 11.746 1.00 94.12 85 ALA A CA 1
ATOM 670 C C . ALA A 1 85 ? -1.912 -2.961 10.665 1.00 94.12 85 ALA A C 1
ATOM 672 O O . ALA A 1 85 ? -2.305 -4.109 10.890 1.00 94.12 85 ALA A O 1
ATOM 673 N N . LYS A 1 86 ? -1.875 -2.474 9.424 1.00 95.88 86 LYS A N 1
ATOM 674 C CA . LYS A 1 86 ? -2.261 -3.229 8.230 1.00 95.88 86 LYS A CA 1
ATOM 675 C C . LYS A 1 86 ? -1.453 -2.790 7.018 1.00 95.88 86 LYS A C 1
ATOM 677 O O . LYS A 1 86 ? -1.034 -1.640 6.915 1.00 95.88 86 LYS A O 1
ATOM 682 N N . ILE A 1 87 ? -1.280 -3.710 6.080 1.00 95.06 87 ILE A N 1
ATOM 683 C CA . ILE A 1 87 ? -0.692 -3.462 4.765 1.00 95.06 87 ILE A CA 1
ATOM 684 C C . ILE A 1 87 ? -1.823 -3.558 3.755 1.00 95.06 87 ILE A C 1
ATOM 686 O O . ILE A 1 87 ? -2.459 -4.604 3.656 1.00 95.06 87 ILE A O 1
ATOM 690 N N . THR A 1 88 ? -2.075 -2.489 3.007 1.00 93.19 88 THR A N 1
ATOM 691 C CA . THR A 1 88 ? -3.193 -2.419 2.058 1.00 93.19 88 THR A CA 1
ATOM 692 C C . THR A 1 88 ? -2.712 -2.044 0.665 1.00 93.19 88 THR A C 1
ATOM 694 O O . THR A 1 88 ? -1.594 -1.561 0.487 1.00 93.19 88 THR A O 1
ATOM 697 N N . LEU A 1 89 ? -3.550 -2.312 -0.334 1.00 90.12 89 LEU A N 1
ATOM 698 C CA . LEU A 1 89 ? -3.341 -1.829 -1.692 1.00 90.12 89 LEU A CA 1
ATOM 699 C C . LEU A 1 89 ? -4.120 -0.535 -1.908 1.00 90.12 89 LEU A C 1
ATOM 701 O O . LEU A 1 89 ? -5.349 -0.531 -1.793 1.00 90.12 89 LEU A O 1
ATOM 705 N N . GLU A 1 90 ? -3.408 0.520 -2.297 1.00 82.44 90 GLU A N 1
ATOM 706 C CA . GLU A 1 90 ? -4.035 1.739 -2.801 1.00 82.44 90 GLU A CA 1
ATOM 707 C C . GLU A 1 90 ? -4.726 1.462 -4.145 1.00 82.44 90 GLU A C 1
ATOM 709 O O . GLU A 1 90 ? -4.223 0.688 -4.977 1.00 82.44 90 GLU A O 1
ATOM 714 N N . PRO A 1 91 ? -5.921 2.027 -4.372 1.00 66.62 91 PRO A N 1
ATOM 715 C CA . PRO A 1 91 ? -6.725 1.665 -5.507 1.00 66.62 91 PRO A CA 1
ATOM 716 C C . PRO A 1 91 ? -6.240 2.399 -6.769 1.00 66.62 91 PRO A C 1
ATOM 718 O O . PRO A 1 91 ? -5.852 3.563 -6.778 1.00 66.62 91 PRO A O 1
ATOM 721 N N . LEU A 1 92 ? -6.235 1.664 -7.880 1.00 67.38 92 LEU A N 1
ATOM 722 C CA . LEU A 1 92 ? -5.544 2.055 -9.110 1.00 67.38 92 LEU A CA 1
ATOM 723 C C . LEU A 1 92 ? -6.384 2.980 -10.015 1.00 67.38 92 LEU A C 1
ATOM 725 O O . LEU A 1 92 ? -6.139 3.005 -11.218 1.00 67.38 92 LEU A O 1
ATOM 729 N N . GLN A 1 93 ? -7.405 3.695 -9.518 1.00 64.50 93 GLN A N 1
ATOM 730 C CA . GLN A 1 93 ? -8.322 4.454 -10.393 1.00 64.50 93 GLN A CA 1
ATOM 731 C C . GLN A 1 93 ? -7.591 5.506 -11.225 1.00 64.50 93 GLN A C 1
ATOM 733 O O . GLN A 1 93 ? -7.889 5.662 -12.406 1.00 64.50 93 GLN A O 1
ATOM 738 N N . GLU A 1 94 ? -6.615 6.196 -10.639 1.00 67.25 94 GLU A N 1
ATOM 739 C CA . GLU A 1 94 ? -5.803 7.172 -11.365 1.00 67.25 94 GLU A CA 1
ATOM 740 C C . GLU A 1 94 ? -4.937 6.501 -12.440 1.00 67.25 94 GLU A C 1
ATOM 742 O O . GLU A 1 94 ? -4.826 7.015 -13.551 1.00 67.25 94 GLU A O 1
ATOM 747 N N . ILE A 1 95 ? -4.416 5.302 -12.168 1.00 72.56 95 ILE A N 1
ATOM 748 C CA . ILE A 1 95 ? -3.679 4.505 -13.160 1.00 72.56 95 ILE A CA 1
ATOM 749 C C . ILE A 1 95 ? -4.613 4.063 -14.290 1.00 72.56 95 ILE A C 1
ATOM 751 O O . ILE A 1 95 ? -4.246 4.145 -15.457 1.00 72.56 95 ILE A O 1
ATOM 755 N N . LEU A 1 96 ? -5.840 3.639 -13.974 1.00 71.00 96 LEU A N 1
ATOM 756 C CA . LEU A 1 96 ? -6.843 3.290 -14.983 1.00 71.00 96 LEU A CA 1
ATOM 757 C C . LEU A 1 96 ? -7.223 4.496 -15.850 1.00 71.00 96 LEU A C 1
ATOM 759 O O . LEU A 1 96 ? -7.443 4.337 -17.048 1.00 71.00 96 LEU A O 1
ATOM 763 N N . ALA A 1 97 ? -7.296 5.689 -15.259 1.00 76.69 97 ALA A N 1
ATOM 764 C CA . ALA A 1 97 ? -7.656 6.913 -15.964 1.00 76.69 97 ALA A CA 1
ATOM 765 C C . ALA A 1 97 ? -6.514 7.462 -16.832 1.00 76.69 97 ALA A C 1
ATOM 767 O O . ALA A 1 97 ? -6.759 7.974 -17.922 1.00 76.69 97 ALA A O 1
ATOM 768 N N . THR A 1 98 ? -5.274 7.383 -16.350 1.00 79.31 98 THR A N 1
ATOM 769 C CA . THR A 1 98 ? -4.116 8.040 -16.980 1.00 79.31 98 THR A CA 1
ATOM 770 C C . THR A 1 98 ? -3.226 7.087 -17.772 1.00 79.31 98 THR A C 1
ATOM 772 O O . THR A 1 98 ? -2.423 7.534 -18.588 1.00 79.31 98 THR A O 1
ATOM 775 N N . GLY A 1 99 ? -3.341 5.780 -17.527 1.00 79.75 99 GLY A N 1
ATOM 776 C CA . GLY A 1 99 ? -2.413 4.768 -18.024 1.00 79.75 99 GLY A CA 1
ATOM 777 C C . GLY A 1 99 ? -1.020 4.838 -17.393 1.00 79.75 99 GLY A C 1
ATOM 778 O O . GLY A 1 99 ? -0.145 4.100 -17.838 1.00 79.75 99 GLY A O 1
ATOM 779 N N . LYS A 1 100 ? -0.804 5.707 -16.395 1.00 76.56 100 LYS A N 1
ATOM 780 C CA . LYS A 1 100 ? 0.492 5.910 -15.743 1.00 76.56 100 LYS A CA 1
ATOM 781 C C . LYS A 1 100 ? 0.478 5.395 -14.319 1.00 76.56 100 LYS A C 1
ATOM 783 O O . LYS A 1 100 ? -0.453 5.665 -13.564 1.00 76.56 100 LYS A O 1
ATOM 788 N N . THR A 1 101 ? 1.524 4.679 -13.931 1.00 75.25 101 THR A N 1
ATOM 789 C CA . THR A 1 101 ? 1.711 4.285 -12.536 1.00 75.25 101 THR A CA 1
ATOM 790 C C . THR A 1 101 ? 2.221 5.455 -11.704 1.00 75.25 101 THR A C 1
ATOM 792 O O . THR A 1 101 ? 2.833 6.397 -12.209 1.00 75.25 101 THR A O 1
ATOM 795 N N . TRP A 1 102 ? 2.029 5.373 -10.388 1.00 75.00 102 TRP A N 1
ATOM 796 C CA . TRP A 1 102 ? 2.572 6.371 -9.468 1.00 75.00 102 TRP A CA 1
ATOM 797 C C . TRP A 1 102 ? 4.101 6.476 -9.569 1.00 75.00 102 TRP A C 1
ATOM 799 O O . TRP A 1 102 ? 4.660 7.567 -9.521 1.00 75.00 102 TRP A O 1
ATOM 809 N N . ALA A 1 103 ? 4.784 5.351 -9.810 1.00 75.81 103 ALA A N 1
ATOM 810 C CA . ALA A 1 103 ? 6.227 5.329 -10.021 1.00 75.81 103 ALA A CA 1
ATOM 811 C C . ALA A 1 103 ? 6.642 6.108 -11.279 1.00 75.81 103 ALA A C 1
ATOM 813 O O . ALA A 1 103 ? 7.610 6.867 -11.234 1.00 75.81 103 ALA A O 1
ATOM 814 N N . GLU A 1 104 ? 5.899 5.970 -12.380 1.00 79.69 104 GLU A N 1
ATOM 815 C CA . GLU A 1 104 ? 6.137 6.742 -13.605 1.00 79.69 104 GLU A CA 1
ATOM 816 C C . GLU A 1 104 ? 5.929 8.237 -13.350 1.00 79.69 104 GLU A C 1
ATOM 818 O O . GLU A 1 104 ? 6.808 9.038 -13.669 1.00 79.69 104 GLU A O 1
ATOM 823 N N . THR A 1 105 ? 4.845 8.611 -12.666 1.00 82.69 105 THR A N 1
ATOM 824 C CA . THR A 1 105 ? 4.583 10.000 -12.259 1.00 82.69 105 THR A CA 1
ATOM 825 C C . THR A 1 105 ? 5.692 10.556 -11.360 1.00 82.69 105 THR A C 1
ATOM 827 O O . THR A 1 105 ? 6.138 11.689 -11.551 1.00 82.69 105 THR A O 1
ATOM 830 N N . CYS A 1 106 ? 6.200 9.771 -10.406 1.00 81.19 106 CYS A N 1
ATOM 831 C CA . CYS A 1 106 ? 7.323 10.167 -9.558 1.00 81.19 106 CYS A CA 1
ATOM 832 C C . CYS A 1 106 ? 8.606 10.381 -10.358 1.00 81.19 106 CYS A C 1
ATOM 834 O O . CYS A 1 106 ? 9.291 11.379 -10.141 1.00 81.19 106 CYS A O 1
ATOM 836 N N . ILE A 1 107 ? 8.931 9.477 -11.284 1.00 84.75 107 ILE A N 1
ATOM 837 C CA . ILE A 1 107 ? 10.118 9.584 -12.141 1.00 84.75 107 ILE A CA 1
ATOM 838 C C . ILE A 1 107 ? 10.005 10.808 -13.056 1.00 84.75 107 ILE A C 1
ATOM 840 O O . ILE A 1 107 ? 10.971 11.563 -13.190 1.00 84.75 107 ILE A O 1
ATOM 844 N N . GLU A 1 108 ? 8.844 11.036 -13.668 1.00 89.31 108 GLU A N 1
ATOM 845 C CA . GLU A 1 108 ? 8.586 12.204 -14.512 1.00 89.31 108 GLU A CA 1
ATOM 846 C C . GLU A 1 108 ? 8.717 13.504 -13.715 1.00 89.31 108 GLU A C 1
ATOM 848 O O . GLU A 1 108 ? 9.437 14.413 -14.132 1.00 89.31 108 GLU A O 1
ATOM 853 N N . ASN A 1 109 ? 8.109 13.580 -12.530 1.00 87.94 109 ASN A N 1
ATOM 854 C CA . ASN A 1 109 ? 8.219 14.752 -11.665 1.00 87.94 109 ASN A CA 1
ATOM 855 C C . ASN A 1 109 ? 9.647 14.967 -11.162 1.00 87.94 109 ASN A C 1
ATOM 857 O O . ASN A 1 109 ? 10.122 16.103 -11.154 1.00 87.94 109 ASN A O 1
ATOM 861 N N . TRP A 1 110 ? 10.351 13.898 -10.781 1.00 89.69 110 TRP A N 1
ATOM 862 C CA . TRP A 1 110 ? 11.743 13.962 -10.345 1.00 89.69 110 TRP A CA 1
ATOM 863 C C . TRP A 1 110 ? 12.652 14.516 -11.442 1.00 89.69 110 TRP A C 1
ATOM 865 O O . TRP A 1 110 ? 13.441 15.426 -11.187 1.00 89.69 110 TRP A O 1
ATOM 875 N N . ASN A 1 111 ? 12.529 14.006 -12.668 1.00 91.75 111 ASN A N 1
ATOM 876 C CA . ASN A 1 111 ? 13.343 14.449 -13.800 1.00 91.75 111 ASN A CA 1
ATOM 877 C C . ASN A 1 111 ? 12.919 15.819 -14.351 1.00 91.75 111 ASN A C 1
ATOM 879 O O . ASN A 1 111 ? 13.771 16.556 -14.844 1.00 91.75 111 ASN A O 1
ATOM 883 N N . GLY A 1 112 ? 11.630 16.147 -14.274 1.00 92.75 112 GLY A N 1
ATOM 884 C CA . GLY A 1 112 ? 11.037 17.383 -14.775 1.00 92.75 112 GLY A CA 1
ATOM 885 C C . GLY A 1 112 ? 10.904 18.438 -13.683 1.00 92.75 112 GLY A C 1
ATOM 886 O O . GLY A 1 112 ? 11.867 19.116 -13.342 1.00 92.75 112 GLY A O 1
ATOM 887 N N . ASN A 1 113 ? 9.702 18.585 -13.127 1.00 90.12 113 ASN A N 1
ATOM 888 C CA . ASN A 1 113 ? 9.325 19.692 -12.237 1.00 90.12 113 ASN A CA 1
ATOM 889 C C . ASN A 1 113 ? 10.258 19.881 -11.027 1.00 90.12 113 ASN A C 1
ATOM 891 O O . ASN A 1 113 ? 10.526 21.008 -10.606 1.00 90.12 113 ASN A O 1
ATOM 895 N N . LEU A 1 114 ? 10.786 18.788 -10.478 1.00 92.50 114 LEU A N 1
ATOM 896 C CA . LEU A 1 114 ? 11.673 18.820 -9.318 1.00 92.50 114 LEU A CA 1
ATOM 897 C C . LEU A 1 114 ? 13.149 18.997 -9.699 1.00 92.50 114 LEU A C 1
ATOM 899 O O . LEU A 1 114 ? 13.963 19.285 -8.822 1.00 92.50 114 LEU A O 1
ATOM 903 N N . LEU A 1 115 ? 13.502 18.870 -10.984 1.00 92.44 115 LEU A N 1
ATOM 904 C CA . LEU A 1 115 ? 14.864 18.970 -11.528 1.00 92.44 115 LEU A CA 1
ATOM 905 C C . LEU A 1 115 ? 15.903 18.212 -10.688 1.00 92.44 115 LEU A C 1
ATOM 907 O O . LEU A 1 115 ? 16.979 18.727 -10.387 1.00 92.44 115 LEU A O 1
ATOM 911 N N . LYS A 1 116 ? 15.553 16.993 -10.274 1.00 93.06 116 LYS A N 1
ATOM 912 C CA . LYS A 1 116 ? 16.383 16.097 -9.460 1.00 93.06 116 LYS A CA 1
ATOM 913 C C . LYS A 1 116 ? 16.869 16.722 -8.145 1.00 93.06 116 LYS A C 1
ATOM 915 O O . LYS A 1 116 ? 17.965 16.419 -7.676 1.00 93.06 116 LYS A O 1
ATOM 920 N N . SER A 1 117 ? 16.075 17.617 -7.553 1.00 94.62 117 SER A N 1
ATOM 921 C CA . SER A 1 117 ? 16.426 18.336 -6.328 1.00 94.62 117 SER A CA 1
ATOM 922 C C . SER A 1 117 ? 15.605 17.849 -5.128 1.00 94.62 117 SER A C 1
ATOM 924 O O . SER A 1 117 ? 14.397 18.105 -5.070 1.00 94.62 117 SER A O 1
ATOM 926 N N . PRO A 1 118 ? 16.243 17.235 -4.111 1.00 89.19 118 PRO A N 1
ATOM 927 C CA . PRO A 1 118 ? 15.569 16.889 -2.859 1.00 89.19 118 PRO A CA 1
ATOM 928 C C . PRO A 1 118 ? 14.975 18.113 -2.149 1.00 89.19 118 PRO A C 1
ATOM 930 O O . PRO A 1 118 ? 13.881 18.042 -1.602 1.00 89.19 118 PRO A O 1
ATOM 933 N N . ALA A 1 119 ? 15.651 19.266 -2.208 1.00 92.25 119 ALA A N 1
ATOM 934 C CA . ALA A 1 119 ? 15.148 20.505 -1.614 1.00 92.25 119 ALA A CA 1
ATOM 935 C C . ALA A 1 119 ? 13.826 20.954 -2.257 1.00 92.25 119 ALA A C 1
ATOM 937 O O . ALA A 1 119 ? 12.926 21.423 -1.564 1.00 92.25 119 ALA A O 1
ATOM 938 N N . ARG A 1 120 ? 13.677 20.761 -3.574 1.00 91.06 120 ARG A N 1
ATOM 939 C CA . ARG A 1 120 ? 12.421 21.053 -4.275 1.00 91.06 120 ARG A CA 1
ATOM 940 C C . ARG A 1 120 ? 11.330 20.046 -3.973 1.00 91.06 120 ARG A C 1
ATOM 942 O O . ARG A 1 120 ? 10.184 20.454 -3.865 1.00 91.06 120 ARG A O 1
ATOM 949 N N . TYR A 1 121 ? 11.676 18.771 -3.800 1.00 86.31 121 TYR A N 1
ATOM 950 C CA . TYR A 1 121 ? 10.722 17.770 -3.323 1.00 86.31 121 TYR A CA 1
ATOM 951 C C . TYR A 1 121 ? 10.132 18.197 -1.973 1.00 86.31 121 TYR A C 1
ATOM 953 O O . TYR A 1 121 ? 8.916 18.281 -1.823 1.00 86.31 121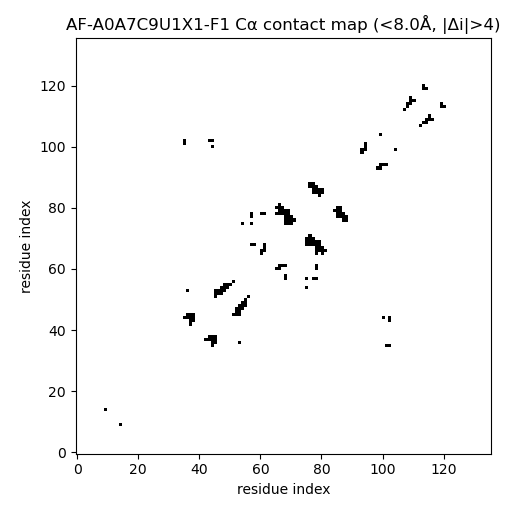 TYR A O 1
ATOM 961 N N . VAL A 1 122 ? 10.998 18.552 -1.017 1.00 87.56 122 VAL A N 1
ATOM 962 C CA . VAL A 1 122 ? 10.576 19.027 0.306 1.00 87.56 122 VAL A CA 1
ATOM 963 C C . VAL A 1 122 ? 9.709 20.278 0.186 1.00 87.56 122 VAL A C 1
ATOM 965 O O . VAL A 1 122 ? 8.641 20.331 0.784 1.00 87.56 122 VAL A O 1
ATOM 968 N N . GLU A 1 123 ? 10.120 21.277 -0.593 1.00 90.81 123 GLU A N 1
ATOM 969 C CA . GLU A 1 123 ? 9.338 22.510 -0.733 1.00 90.81 123 GLU A CA 1
ATOM 970 C C . GLU A 1 123 ? 7.979 22.289 -1.416 1.00 90.81 123 GLU A C 1
ATOM 972 O O . GLU A 1 123 ? 7.002 22.944 -1.057 1.00 90.81 123 GLU A O 1
ATOM 977 N N . TYR A 1 124 ? 7.898 21.352 -2.363 1.00 86.50 124 TYR A N 1
ATOM 978 C CA . TYR A 1 124 ? 6.661 21.029 -3.069 1.00 86.50 124 TYR A CA 1
ATOM 979 C C . TYR A 1 124 ? 5.656 20.285 -2.175 1.00 86.50 124 TYR A C 1
ATOM 981 O O . TYR A 1 124 ? 4.480 20.636 -2.168 1.00 86.50 124 TYR A O 1
ATOM 989 N N . TYR A 1 125 ? 6.114 19.298 -1.396 1.00 84.06 125 TYR A N 1
ATOM 990 C CA . TYR A 1 125 ? 5.238 18.414 -0.611 1.00 84.06 125 TYR A CA 1
ATOM 991 C C . TYR A 1 125 ? 5.104 18.784 0.870 1.00 84.06 125 TYR A C 1
ATOM 993 O O . TYR A 1 125 ? 4.289 18.191 1.578 1.00 84.06 125 TYR A O 1
ATOM 1001 N N . ARG A 1 126 ? 5.884 19.742 1.387 1.00 87.44 126 ARG A N 1
ATOM 1002 C CA . ARG A 1 126 ? 5.767 20.139 2.797 1.00 87.44 126 ARG A CA 1
ATOM 1003 C C . ARG A 1 126 ? 4.368 20.669 3.108 1.00 87.44 126 ARG A C 1
ATOM 1005 O O . ARG A 1 126 ? 3.839 21.541 2.418 1.00 87.44 126 ARG A O 1
ATOM 1012 N N . ILE A 1 127 ? 3.822 20.233 4.239 1.00 81.06 127 ILE A N 1
ATOM 1013 C CA . ILE A 1 127 ? 2.596 20.804 4.796 1.00 81.06 127 ILE A CA 1
ATOM 1014 C C . ILE A 1 127 ? 2.894 22.246 5.218 1.00 81.06 127 ILE A C 1
ATOM 1016 O O . ILE A 1 127 ? 3.700 22.505 6.118 1.00 81.06 127 ILE A O 1
ATOM 1020 N N . LYS A 1 128 ? 2.252 23.206 4.551 1.00 82.75 128 LYS A N 1
ATOM 1021 C CA . LYS A 1 128 ? 2.324 24.618 4.930 1.00 82.75 128 LYS A CA 1
ATOM 1022 C C . LYS A 1 12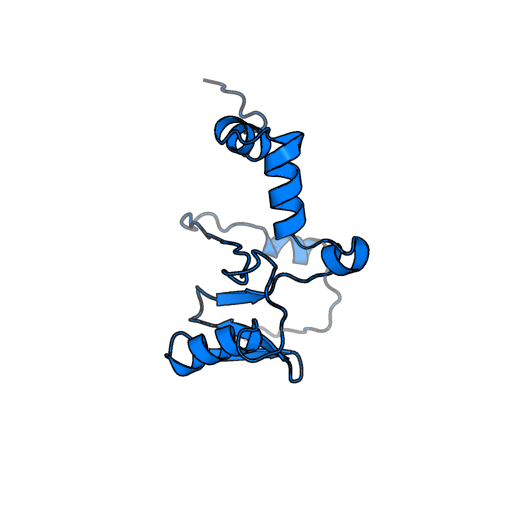8 ? 1.331 24.845 6.060 1.00 82.75 128 LYS A C 1
ATOM 1024 O O . LYS A 1 128 ? 0.142 24.594 5.899 1.00 82.75 128 LYS A O 1
ATOM 1029 N N . ARG A 1 129 ? 1.804 25.333 7.209 1.00 69.38 129 ARG A N 1
ATOM 1030 C CA . ARG A 1 129 ? 0.897 25.795 8.265 1.00 69.38 129 ARG A CA 1
ATOM 1031 C C . ARG A 1 129 ? 0.126 27.002 7.737 1.00 69.38 129 ARG A C 1
ATOM 1033 O O . ARG A 1 129 ? 0.702 28.072 7.555 1.00 69.38 129 ARG A O 1
ATOM 1040 N N . SER A 1 130 ? -1.166 26.837 7.493 1.00 61.69 130 SER A N 1
ATOM 1041 C CA . SER A 1 130 ? -2.074 27.955 7.271 1.00 61.69 130 SER A CA 1
ATOM 1042 C C . SER A 1 130 ? -2.341 28.643 8.612 1.00 61.69 130 SER A C 1
ATOM 1044 O O . SER A 1 130 ? -3.011 28.079 9.468 1.00 61.69 130 SER A O 1
ATOM 1046 N N . GLY A 1 131 ? -1.759 29.833 8.789 1.00 58.56 131 GLY A N 1
ATOM 1047 C CA . GLY A 1 131 ? -2.167 30.870 9.743 1.00 58.56 131 GLY A CA 1
ATOM 1048 C C . GLY A 1 131 ? -2.567 30.425 11.153 1.00 58.56 131 GLY A C 1
ATOM 1049 O O . GLY A 1 131 ? -3.749 30.410 11.472 1.00 58.56 131 GLY A O 1
ATOM 1050 N N . VAL A 1 132 ? -1.589 30.215 12.039 1.00 51.00 132 VAL A N 1
ATOM 1051 C CA . VAL A 1 132 ? -1.799 30.534 13.460 1.00 51.00 132 VAL A CA 1
ATOM 1052 C C . VAL A 1 132 ? -1.314 31.966 13.639 1.00 51.00 132 VAL A C 1
ATOM 1054 O O . VAL A 1 132 ? -0.112 32.228 13.605 1.00 51.00 132 VAL A O 1
ATOM 1057 N N . SER A 1 133 ? -2.259 32.901 13.754 1.00 46.16 133 SER A N 1
ATOM 1058 C CA . SER A 1 133 ? -1.984 34.232 14.292 1.00 46.16 133 SER A CA 1
ATOM 1059 C C . SER A 1 133 ? -1.357 34.039 15.673 1.00 46.16 133 SER A C 1
ATOM 1061 O O . SER A 1 133 ? -1.988 33.492 16.575 1.00 46.16 133 SER A O 1
ATOM 1063 N N . GLN A 1 134 ? -0.090 34.428 15.819 1.00 39.50 134 GLN A N 1
ATOM 1064 C CA . GLN A 1 134 ? 0.478 34.674 17.136 1.00 39.50 134 GLN A CA 1
ATOM 1065 C C . GLN A 1 134 ? -0.196 35.933 17.679 1.00 39.50 134 GLN A C 1
ATOM 1067 O O . GLN A 1 134 ? 0.104 37.037 17.230 1.00 39.50 134 GLN A O 1
ATOM 1072 N N . ALA A 1 135 ? -1.121 35.754 18.614 1.00 36.97 135 ALA A N 1
AT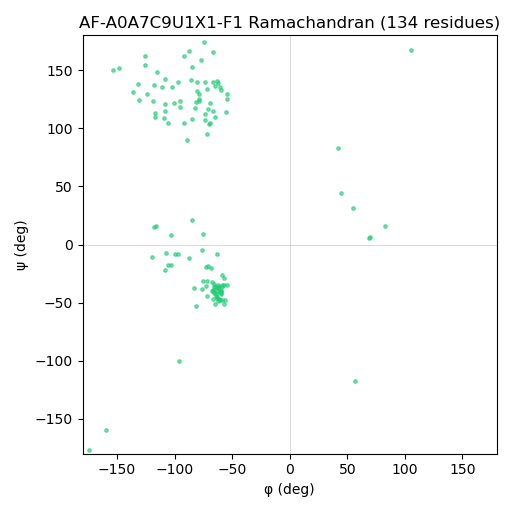OM 1073 C CA . ALA A 1 135 ? -1.461 36.778 19.584 1.00 36.97 135 ALA A CA 1
ATOM 1074 C C . ALA A 1 135 ? -0.835 36.332 20.911 1.00 36.97 135 ALA A C 1
ATOM 1076 O O . ALA A 1 135 ? -1.298 35.368 21.521 1.00 36.97 135 ALA A O 1
ATOM 1077 N N . TYR A 1 136 ? 0.265 36.986 21.280 1.00 41.25 136 TYR A N 1
ATOM 1078 C CA . TYR A 1 136 ? 0.708 37.118 22.665 1.00 41.25 136 TYR A CA 1
ATOM 1079 C C . TYR A 1 136 ? 0.330 38.519 23.133 1.00 41.25 136 TYR A C 1
ATOM 1081 O O . TYR A 1 136 ? 0.455 39.449 22.300 1.00 41.25 136 TYR A O 1
#

Nearest PDB structures (foldseek):
  4zcf-assembly1_A  TM=1.886E-01  e=1.453E+00  Escherichia coli

pLDDT: mean 82.82, std 14.24, range [35.38, 98.19]

Solvent-accessible surface area (backbone atoms only — not comparable to full-atom values): 8955 Å² total; per-residue (Å²): 135,86,84,78,76,84,80,69,82,85,50,76,68,66,59,48,61,78,71,60,74,64,95,83,66,78,89,81,83,87,86,85,85,90,79,86,60,56,39,88,90,76,69,43,74,49,49,55,67,60,95,80,8,50,46,47,51,56,52,46,41,37,73,74,63,62,27,47,80,37,63,62,86,92,42,77,49,30,35,40,54,56,99,89,43,70,47,72,67,82,78,58,63,64,32,73,74,67,75,46,51,70,65,55,52,50,52,50,37,34,67,50,87,32,61,73,34,69,70,46,49,48,67,71,70,52,86,75,84,80,77,80,80,85,81,129

Sequence (136 aa):
MLSTDLSSQLKKEDLRLMFDRESNTKEQLGIEIEMAVLDPETGKSNPYEGKRGIRALLEELVRSGIGKPIYKKDILVEVNIDDEAKITLEPLQEILATGKTWAETCIENWNGNLLKSPARYVEYYRIKRSGVSQAY

Secondary structure (DSSP, 8-state):
-----TTSPPPHHHHHHTTPPPTTPPP----------B-TTT-PBPPSSSTTSHHHHHHHHHHTTS-EEEEETTEEEEEE-SSS-EEEPPP-HHHHHHS--HHHHHHHHHHTTTTT-HHHHHHHHS----------

Radius of gyration: 21.56 Å; Cα contacts (8 Å, |Δi|>4): 98; chains: 1; bounding box: 51×54×46 Å

Mean predicted aligned error: 11.42 Å